Protein AF-E9LUX2-F1 (afdb_monomer)

Mean predicted aligned error: 2.2 Å

Radius of gyration: 13.45 Å; Cα contacts (8 Å, |Δi|>4): 45; chains: 1; bounding box: 33×24×34 Å

Nearest PDB structures (foldseek):
  1bz1-ass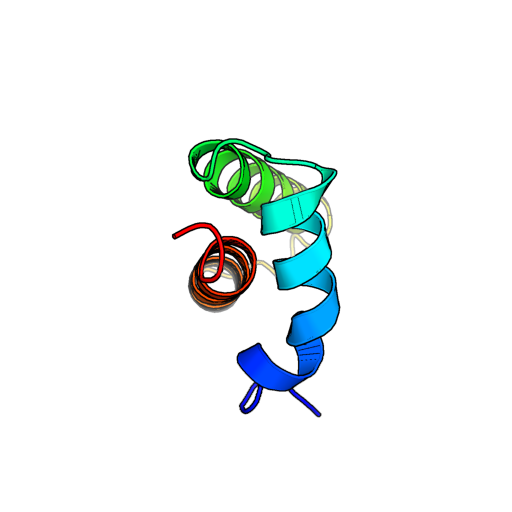embly1_A  TM=9.935E-01  e=3.387E-08  Homo sapiens
  1xz5-assembly1_A  TM=9.932E-01  e=5.307E-08  Homo sapiens
  1j40-assembly1_A  TM=9.896E-01  e=5.614E-08  Homo sapiens
  1xz7-assembly1_C  TM=9.904E-01  e=6.644E-08  Homo sapiens
  1o1m-assembly1_A  TM=9.977E-01  e=9.843E-08  Homo sapie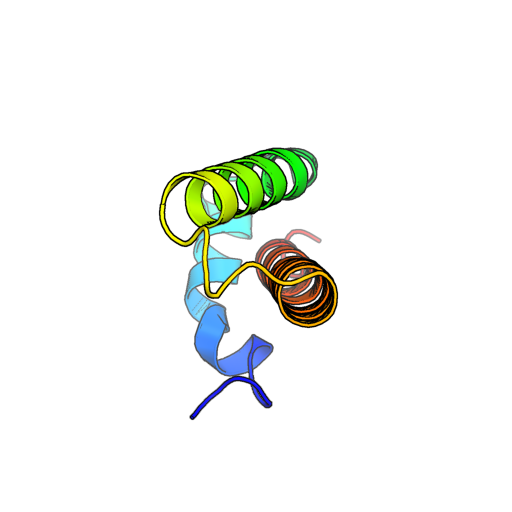ns

Solvent-accessible surface area (backbone atoms only — not comparable to full-atom values): 4089 Å² total; per-residue (Å²): 141,46,83,93,45,44,61,71,75,40,41,70,59,10,49,44,32,38,74,71,68,59,65,65,72,70,54,48,58,57,50,47,51,52,52,51,53,51,47,46,76,74,33,71,86,70,54,38,76,68,49,47,55,49,50,54,64,49,46,51,56,53,46,48,46,40,47,61,58,63,112

pLDDT: mean 97.38, std 3.85, range [67.94, 98.81]

Structure (mmCIF, N/CA/C/O backbone):
data_AF-E9LUX2-F1
#
_entry.id   AF-E9LUX2-F1
#
loop_
_atom_site.group_PDB
_atom_site.id
_atom_site.type_symbol
_atom_site.label_atom_id
_atom_site.label_alt_id
_atom_site.label_comp_id
_atom_site.label_asym_id
_atom_site.label_entity_id
_atom_site.label_seq_id
_atom_site.pdbx_PDB_ins_code
_atom_site.Cartn_x
_atom_site.Cartn_y
_atom_site.Cartn_z
_atom_site.occupancy
_atom_site.B_iso_or_equiv
_atom_site.auth_seq_id
_atom_site.auth_comp_id
_atom_site.auth_asym_id
_atom_site.auth_atom_id
_atom_site.pdbx_PDB_model_num
ATOM 1 N N . ALA A 1 1 ? -6.752 -14.517 -2.616 1.00 67.94 1 ALA A N 1
ATOM 2 C CA . ALA A 1 1 ? -6.103 -15.745 -3.118 1.00 67.94 1 ALA A CA 1
ATOM 3 C C . ALA A 1 1 ? -4.618 -15.571 -3.475 1.00 67.94 1 ALA A C 1
ATOM 5 O O . ALA A 1 1 ? -3.962 -16.580 -3.652 1.00 67.94 1 ALA A O 1
ATOM 6 N N . HIS A 1 2 ? -4.060 -14.349 -3.543 1.00 95.06 2 HIS A N 1
ATOM 7 C CA . HIS A 1 2 ? -2.658 -14.135 -3.960 1.00 95.06 2 HIS A CA 1
ATOM 8 C C . HIS A 1 2 ? -1.816 -13.342 -2.953 1.00 95.06 2 HIS A C 1
ATOM 10 O O . HIS A 1 2 ? -0.791 -12.779 -3.317 1.00 95.06 2 HIS A O 1
ATOM 16 N N . VAL A 1 3 ? -2.256 -13.250 -1.694 1.00 95.81 3 VAL A N 1
ATOM 17 C CA . VAL A 1 3 ? -1.508 -12.494 -0.676 1.00 95.81 3 VAL A CA 1
ATOM 18 C C . VAL A 1 3 ? -0.142 -13.133 -0.403 1.00 95.81 3 VAL A C 1
ATOM 20 O O . VAL A 1 3 ? 0.834 -12.417 -0.213 1.00 95.81 3 VAL A O 1
ATOM 23 N N . ASP A 1 4 ? -0.069 -14.463 -0.501 1.00 96.75 4 ASP A N 1
ATOM 24 C CA . ASP A 1 4 ? 1.154 -15.248 -0.315 1.00 96.75 4 ASP A CA 1
ATOM 25 C C . ASP A 1 4 ? 2.063 -15.270 -1.561 1.00 96.75 4 ASP A C 1
ATOM 27 O O . ASP A 1 4 ? 3.231 -15.629 -1.456 1.00 96.75 4 ASP A O 1
ATOM 31 N N . ASP A 1 5 ? 1.554 -14.862 -2.733 1.00 97.12 5 ASP A N 1
ATOM 32 C CA . ASP A 1 5 ? 2.283 -14.835 -4.016 1.00 97.12 5 ASP A CA 1
ATOM 33 C C . ASP A 1 5 ? 2.152 -13.468 -4.715 1.00 97.12 5 ASP A C 1
ATOM 35 O O . ASP A 1 5 ? 1.822 -13.325 -5.897 1.00 97.12 5 ASP A O 1
ATOM 39 N N . MET A 1 6 ? 2.375 -12.415 -3.930 1.00 97.12 6 MET A N 1
ATOM 40 C CA . MET A 1 6 ? 2.258 -11.030 -4.378 1.00 97.12 6 MET A CA 1
ATOM 41 C C . MET A 1 6 ? 3.216 -10.660 -5.532 1.00 97.12 6 MET A C 1
ATOM 43 O O . MET A 1 6 ? 2.763 -9.968 -6.447 1.00 97.12 6 MET A O 1
ATOM 47 N N . PRO A 1 7 ? 4.495 -11.104 -5.566 1.00 97.88 7 PRO A N 1
ATOM 48 C CA . PRO A 1 7 ? 5.406 -10.790 -6.671 1.00 97.88 7 PRO A CA 1
ATOM 49 C C . PRO A 1 7 ? 4.908 -11.273 -8.032 1.00 97.88 7 PRO A C 1
ATOM 51 O O . PRO A 1 7 ? 4.985 -10.535 -9.014 1.00 97.88 7 PRO A O 1
ATOM 54 N N . ASN A 1 8 ? 4.367 -12.489 -8.092 1.00 98.00 8 ASN A N 1
ATOM 55 C CA . ASN A 1 8 ? 3.831 -13.049 -9.323 1.00 98.00 8 ASN A CA 1
ATOM 56 C C . ASN A 1 8 ? 2.528 -12.342 -9.722 1.00 98.00 8 ASN A C 1
ATOM 58 O O . ASN A 1 8 ? 2.393 -11.872 -10.853 1.00 98.00 8 ASN A O 1
ATOM 62 N N . ALA A 1 9 ? 1.610 -12.165 -8.767 1.00 98.31 9 ALA A N 1
ATOM 63 C CA . ALA A 1 9 ? 0.324 -11.516 -9.011 1.00 98.31 9 ALA A CA 1
ATOM 64 C C . ALA A 1 9 ? 0.455 -10.050 -9.464 1.00 98.31 9 ALA A C 1
ATOM 66 O O . ALA A 1 9 ? -0.357 -9.575 -10.257 1.00 98.31 9 ALA A O 1
ATOM 67 N N . LEU A 1 10 ? 1.480 -9.332 -8.992 1.00 98.31 10 LEU A N 1
ATOM 68 C CA . LEU A 1 10 ? 1.737 -7.930 -9.343 1.00 98.31 10 LEU A CA 1
ATOM 69 C C . LEU A 1 10 ? 2.844 -7.750 -10.395 1.00 98.31 10 LEU A C 1
ATOM 71 O O . LEU A 1 10 ? 3.234 -6.613 -10.670 1.00 98.31 10 LEU A O 1
ATOM 75 N N . SER A 1 11 ? 3.345 -8.829 -11.008 1.00 98.25 11 SER A N 1
ATOM 76 C CA . SER A 1 11 ? 4.532 -8.794 -11.879 1.00 98.25 11 SER A CA 1
ATOM 77 C C . SER A 1 11 ? 4.416 -7.763 -13.011 1.00 98.25 11 SER A C 1
ATOM 79 O O . SER A 1 11 ? 5.314 -6.933 -13.177 1.00 98.25 11 SER A O 1
ATOM 81 N N . ALA A 1 12 ? 3.275 -7.742 -13.712 1.00 98.56 12 ALA A N 1
ATOM 82 C CA . ALA A 1 12 ? 3.011 -6.798 -14.800 1.00 98.56 12 ALA A CA 1
ATOM 83 C C . ALA A 1 12 ? 2.905 -5.338 -14.321 1.00 98.56 12 ALA A C 1
ATOM 85 O O . ALA A 1 12 ? 3.276 -4.411 -15.042 1.00 98.56 12 ALA A O 1
ATOM 86 N N . LEU A 1 13 ? 2.415 -5.113 -13.097 1.00 98.56 13 LEU A N 1
ATOM 87 C CA . LEU A 1 13 ? 2.305 -3.770 -12.526 1.00 98.56 13 LEU A C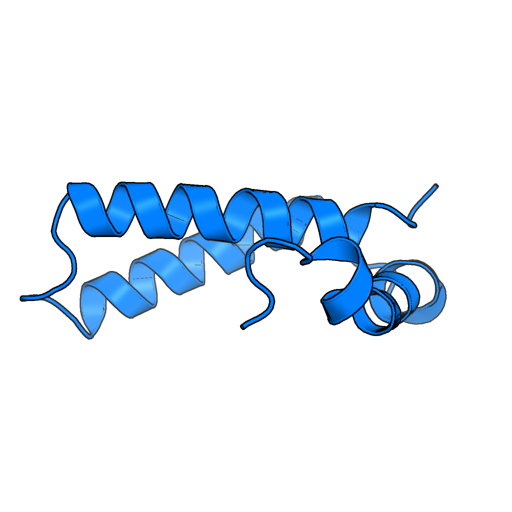A 1
ATOM 88 C C . LEU A 1 13 ? 3.672 -3.244 -12.069 1.00 98.56 13 LEU A C 1
ATOM 90 O O . LEU A 1 13 ? 3.943 -2.051 -12.216 1.00 98.56 13 LEU A O 1
ATOM 94 N N . SER A 1 14 ? 4.540 -4.130 -11.574 1.00 98.44 14 SER A N 1
ATOM 95 C CA . SER A 1 14 ? 5.946 -3.819 -11.298 1.00 98.44 14 SER A CA 1
ATOM 96 C C . SER A 1 14 ? 6.683 -3.424 -12.587 1.00 98.44 14 SER A C 1
ATOM 98 O O . SER A 1 14 ? 7.320 -2.371 -12.625 1.00 98.44 14 SER A O 1
ATOM 100 N N . ASP A 1 15 ? 6.492 -4.171 -13.687 1.00 98.50 15 ASP A N 1
ATOM 101 C CA . ASP A 1 15 ? 7.073 -3.833 -15.001 1.00 98.50 15 ASP A CA 1
ATOM 102 C C . ASP A 1 15 ? 6.601 -2.464 -15.508 1.00 98.50 15 ASP A C 1
ATOM 104 O O . ASP A 1 15 ? 7.393 -1.657 -16.005 1.00 98.50 15 ASP A O 1
ATOM 108 N N . LEU A 1 16 ? 5.302 -2.178 -15.366 1.00 98.75 16 LEU A N 1
ATOM 109 C CA . LEU A 1 16 ? 4.723 -0.900 -15.774 1.00 98.75 16 LEU A CA 1
ATOM 110 C C . LEU A 1 16 ? 5.383 0.277 -15.042 1.00 98.75 16 LEU A C 1
ATOM 112 O O . LEU A 1 16 ? 5.745 1.276 -15.676 1.00 98.75 16 LEU A O 1
ATOM 116 N N . HIS A 1 17 ? 5.554 0.156 -13.726 1.00 98.50 17 HIS A N 1
ATOM 117 C CA . HIS A 1 17 ? 6.167 1.194 -12.907 1.00 98.50 17 HIS A CA 1
ATOM 118 C C . HIS A 1 17 ? 7.661 1.345 -13.195 1.00 98.50 17 HIS A C 1
ATOM 120 O O . HIS A 1 17 ? 8.112 2.469 -13.399 1.00 98.50 17 HIS A O 1
ATOM 126 N N . ALA A 1 18 ? 8.408 0.246 -13.294 1.00 97.88 18 ALA A N 1
ATOM 127 C CA . ALA A 1 18 ? 9.849 0.287 -13.525 1.00 97.88 18 ALA A CA 1
ATOM 128 C C . ALA A 1 18 ? 10.223 0.822 -14.917 1.00 97.88 18 ALA A C 1
ATOM 130 O O . ALA A 1 18 ? 11.158 1.614 -15.056 1.00 97.88 18 ALA A O 1
ATOM 131 N N . HIS A 1 19 ? 9.501 0.413 -15.963 1.00 97.88 19 HIS A N 1
ATOM 132 C CA . HIS A 1 19 ? 9.956 0.644 -17.336 1.00 97.88 19 HIS A CA 1
ATOM 133 C C . HIS A 1 19 ? 9.240 1.788 -18.055 1.00 97.88 19 HIS A C 1
ATOM 135 O O . HIS A 1 19 ? 9.866 2.439 -18.898 1.00 97.88 19 HIS A O 1
ATOM 141 N N . LYS A 1 20 ? 7.971 2.068 -17.722 1.00 98.00 20 LYS A N 1
ATOM 142 C CA . LYS A 1 20 ? 7.182 3.124 -18.382 1.00 98.00 20 LYS A CA 1
ATOM 143 C C . LYS A 1 20 ? 6.954 4.337 -17.492 1.00 98.00 20 LYS A C 1
ATOM 145 O O . LYS A 1 20 ? 7.341 5.434 -17.878 1.00 98.00 20 LYS A O 1
ATOM 150 N N . LEU A 1 21 ? 6.322 4.148 -16.331 1.00 98.44 21 LEU A N 1
ATOM 151 C CA . LEU A 1 21 ? 5.896 5.274 -15.489 1.00 98.44 21 LEU A CA 1
ATOM 152 C C . LEU A 1 21 ? 7.067 5.917 -14.743 1.00 98.44 21 LEU A C 1
ATOM 154 O O . LEU A 1 21 ? 7.094 7.134 -14.599 1.00 98.44 21 LEU A O 1
ATOM 158 N N . ARG A 1 22 ? 8.032 5.102 -14.294 1.00 97.00 22 ARG A N 1
ATOM 159 C CA . ARG A 1 22 ? 9.251 5.525 -13.585 1.00 97.00 22 ARG A CA 1
ATOM 160 C C . ARG A 1 22 ? 8.952 6.439 -12.395 1.00 97.00 22 ARG A C 1
ATOM 162 O O . ARG A 1 22 ? 9.594 7.468 -12.204 1.00 97.00 22 ARG A O 1
ATOM 169 N N . VAL A 1 23 ? 7.950 6.058 -11.608 1.00 97.75 23 VAL A N 1
ATOM 170 C CA . VAL A 1 23 ? 7.542 6.787 -10.403 1.00 97.75 23 VAL A CA 1
ATOM 171 C C . VAL A 1 23 ? 8.655 6.689 -9.363 1.00 97.75 23 VAL A C 1
ATOM 173 O O . VAL A 1 23 ? 9.136 5.598 -9.086 1.00 97.75 23 VAL A O 1
ATOM 176 N N . ASP A 1 24 ? 9.054 7.798 -8.738 1.00 97.69 24 ASP A N 1
ATOM 177 C CA . ASP A 1 24 ? 10.027 7.717 -7.642 1.00 97.69 24 ASP A CA 1
ATOM 178 C C . ASP A 1 24 ? 9.497 6.776 -6.533 1.00 97.69 24 ASP A C 1
ATOM 180 O O . ASP A 1 24 ? 8.383 7.008 -6.038 1.00 97.69 24 ASP A O 1
ATOM 184 N N . PRO A 1 25 ? 10.257 5.732 -6.130 1.00 96.38 25 PRO A N 1
ATOM 185 C CA . PRO A 1 25 ? 9.857 4.779 -5.096 1.00 96.38 25 PRO A CA 1
ATOM 186 C C . PRO A 1 25 ? 9.351 5.414 -3.792 1.00 96.38 25 PRO A C 1
ATOM 188 O O . PRO A 1 25 ? 8.532 4.809 -3.095 1.00 96.38 25 PRO A O 1
ATOM 191 N N . VAL A 1 26 ? 9.788 6.632 -3.450 1.00 96.38 26 VAL A N 1
ATOM 192 C CA . VAL A 1 26 ? 9.328 7.336 -2.243 1.00 96.38 26 VAL A CA 1
ATOM 193 C C . VAL A 1 26 ? 7.822 7.626 -2.265 1.00 96.38 26 VAL A C 1
ATOM 195 O O .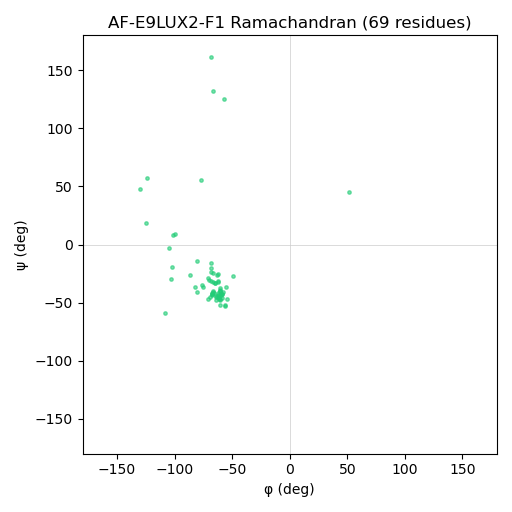 VAL A 1 26 ? 7.173 7.582 -1.218 1.00 96.38 26 VAL A O 1
ATOM 198 N N . ASN A 1 27 ? 7.237 7.850 -3.446 1.00 98.12 27 ASN A N 1
ATOM 199 C CA . ASN A 1 27 ? 5.831 8.240 -3.582 1.00 98.12 27 ASN A CA 1
ATOM 200 C C . ASN A 1 27 ? 4.861 7.124 -3.182 1.00 98.12 27 ASN A C 1
ATOM 202 O O . ASN A 1 27 ? 3.743 7.408 -2.754 1.00 98.12 27 ASN A O 1
ATOM 206 N N . PHE A 1 28 ? 5.286 5.860 -3.240 1.00 98.06 28 PHE A N 1
ATOM 207 C CA . PHE A 1 28 ? 4.463 4.744 -2.776 1.00 98.06 28 PHE A CA 1
ATOM 208 C C . PHE A 1 28 ? 4.208 4.809 -1.267 1.00 98.06 28 PHE A C 1
ATOM 210 O O . PHE A 1 28 ? 3.119 4.463 -0.825 1.00 98.06 28 PHE A O 1
ATOM 217 N N . LYS A 1 29 ? 5.157 5.320 -0.467 1.00 96.12 29 LYS A N 1
ATOM 218 C CA . LYS A 1 29 ? 4.941 5.521 0.978 1.00 96.12 29 LYS A CA 1
ATOM 219 C C . LYS A 1 29 ? 3.887 6.593 1.245 1.00 96.12 29 LYS A C 1
ATOM 221 O O . LYS A 1 29 ? 3.054 6.422 2.130 1.00 96.12 29 LYS A O 1
ATOM 226 N N . LEU A 1 30 ? 3.914 7.674 0.462 1.00 98.31 30 LEU A N 1
ATOM 227 C CA . LEU A 1 30 ? 2.941 8.761 0.568 1.00 98.31 30 LEU A CA 1
ATOM 228 C C . LEU A 1 30 ? 1.535 8.259 0.232 1.00 98.31 30 LEU A C 1
ATOM 230 O O . LEU A 1 30 ? 0.604 8.471 1.005 1.00 98.31 30 LEU A O 1
ATOM 234 N N . LEU A 1 31 ? 1.398 7.523 -0.874 1.00 98.50 31 LEU A N 1
ATOM 235 C CA . LEU A 1 31 ? 0.118 6.947 -1.270 1.00 98.50 31 LEU A CA 1
ATOM 236 C C . LEU A 1 31 ? -0.395 5.920 -0.250 1.00 98.50 31 LEU A C 1
ATOM 238 O O . LEU A 1 31 ? -1.566 5.980 0.117 1.00 98.50 31 LEU A O 1
ATOM 242 N N . SER A 1 32 ? 0.460 5.021 0.250 1.00 98.44 32 SER A N 1
ATOM 243 C CA . SER A 1 32 ? 0.072 4.058 1.291 1.00 98.44 32 SER A CA 1
ATOM 244 C C . SER A 1 32 ? -0.444 4.754 2.550 1.00 98.44 32 SER A C 1
ATOM 246 O O . SER A 1 32 ? -1.458 4.337 3.105 1.00 98.44 32 SER A O 1
ATOM 248 N N . HIS A 1 33 ? 0.194 5.852 2.970 1.00 98.44 33 HIS A N 1
ATOM 249 C CA . HIS A 1 33 ? -0.287 6.644 4.098 1.00 98.44 33 HIS A CA 1
ATOM 250 C C . HIS A 1 33 ? -1.660 7.271 3.819 1.00 98.44 33 HIS A C 1
ATOM 252 O O . HIS A 1 33 ? -2.558 7.166 4.653 1.00 98.44 33 HIS A O 1
ATOM 258 N N . CYS A 1 34 ? -1.864 7.860 2.636 1.00 98.75 34 CYS A N 1
ATOM 259 C CA . CYS A 1 34 ? -3.170 8.394 2.249 1.00 98.75 34 CYS A CA 1
ATOM 260 C C . CYS A 1 34 ? -4.256 7.310 2.255 1.00 98.75 34 CYS A C 1
ATOM 262 O O . CYS A 1 34 ? -5.338 7.553 2.780 1.00 98.75 34 CYS A O 1
ATOM 264 N N . LEU A 1 35 ? -3.964 6.105 1.751 1.00 98.75 35 LEU A N 1
ATOM 265 C CA . LEU A 1 35 ? -4.902 4.980 1.792 1.00 98.75 35 LEU A CA 1
ATOM 266 C C . LEU A 1 35 ? -5.269 4.591 3.229 1.00 98.75 35 LEU A C 1
ATOM 268 O O . LEU A 1 35 ? -6.448 4.385 3.509 1.00 98.75 35 LEU A O 1
ATOM 272 N N . LEU A 1 36 ? -4.301 4.540 4.152 1.00 98.62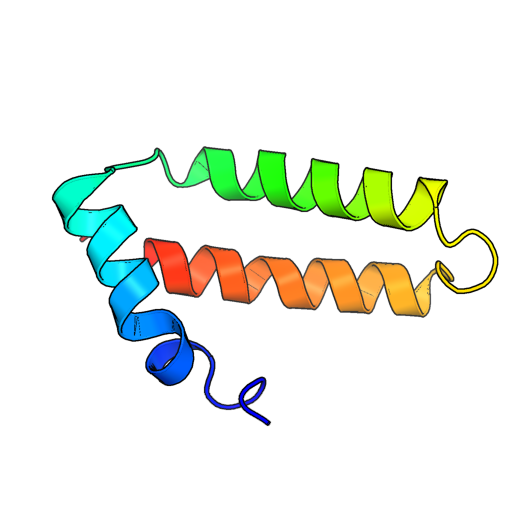 36 LEU A N 1
ATOM 273 C CA . LEU A 1 36 ? -4.577 4.275 5.569 1.00 98.62 36 LEU A CA 1
ATOM 274 C C . LEU A 1 36 ? -5.476 5.349 6.188 1.00 98.62 36 LEU A C 1
ATOM 276 O O . LEU A 1 36 ? -6.440 5.009 6.869 1.00 98.62 36 LEU A O 1
ATOM 280 N N . VAL A 1 37 ? -5.200 6.629 5.922 1.00 98.69 37 VAL A N 1
ATOM 281 C CA . VAL A 1 37 ? -6.027 7.747 6.409 1.00 98.69 37 VAL A CA 1
ATOM 282 C C . VAL A 1 37 ? -7.447 7.661 5.849 1.00 98.69 37 VAL A C 1
ATOM 284 O O . VAL A 1 37 ? -8.412 7.820 6.595 1.00 98.69 37 VAL A O 1
ATOM 287 N N . THR A 1 38 ? -7.595 7.365 4.558 1.00 98.81 38 THR A N 1
ATOM 288 C CA . THR A 1 38 ? -8.906 7.179 3.926 1.00 98.81 38 THR A CA 1
ATOM 289 C C . THR A 1 38 ? -9.664 6.010 4.556 1.00 98.81 38 THR A C 1
ATOM 291 O O . THR A 1 38 ? -10.830 6.167 4.911 1.00 98.81 38 THR A O 1
ATOM 294 N N . LEU A 1 39 ? -9.020 4.857 4.759 1.00 98.62 39 LEU A N 1
ATOM 295 C CA . LEU A 1 39 ? -9.656 3.707 5.409 1.00 98.62 39 LEU A CA 1
ATOM 296 C C . LEU A 1 39 ? -10.074 4.033 6.849 1.00 98.62 39 LEU A C 1
ATOM 298 O O . LEU A 1 39 ? -11.195 3.715 7.231 1.00 98.62 39 LEU A O 1
ATOM 302 N N . ALA A 1 40 ? -9.233 4.733 7.611 1.00 98.56 40 ALA A N 1
ATOM 303 C CA . ALA A 1 40 ? -9.563 5.177 8.964 1.00 98.56 40 ALA A CA 1
ATOM 304 C C . ALA A 1 40 ? -10.781 6.117 9.000 1.00 98.56 40 ALA A C 1
ATOM 306 O O . ALA A 1 40 ? -11.628 6.000 9.883 1.00 98.56 40 ALA A O 1
ATOM 307 N N . ALA A 1 41 ? -10.887 7.032 8.031 1.00 98.69 41 ALA A N 1
ATOM 308 C CA . ALA A 1 41 ? -11.992 7.986 7.944 1.00 98.69 41 ALA A CA 1
ATOM 309 C C . ALA A 1 41 ? -13.329 7.331 7.557 1.00 98.69 41 ALA A C 1
ATOM 311 O O . ALA A 1 41 ? -14.387 7.817 7.955 1.00 98.69 41 ALA A O 1
ATOM 312 N N . HIS A 1 42 ? -13.290 6.245 6.780 1.00 98.62 42 HIS A N 1
ATOM 313 C CA . HIS A 1 42 ? -14.492 5.599 6.246 1.00 98.62 42 HIS A CA 1
ATOM 314 C C . HIS A 1 42 ? -14.915 4.324 6.985 1.00 98.62 42 HIS A C 1
ATOM 316 O O . HIS A 1 42 ? -16.074 3.932 6.862 1.00 98.62 42 HIS A O 1
ATOM 322 N N . LEU A 1 43 ? -14.021 3.690 7.749 1.00 98.12 43 LEU A N 1
ATOM 323 C CA . LEU A 1 43 ? -14.265 2.422 8.450 1.00 98.12 43 LEU A CA 1
ATOM 324 C C . LEU A 1 43 ? -14.005 2.551 9.964 1.00 98.12 43 LEU A C 1
ATOM 326 O O . LEU A 1 43 ? -13.154 1.846 10.511 1.00 98.12 43 LEU A O 1
ATOM 330 N N . PRO A 1 44 ? -14.686 3.471 10.674 1.00 95.25 44 PRO A N 1
ATOM 331 C CA . PRO A 1 44 ? -14.352 3.797 12.062 1.00 95.25 44 PRO A CA 1
ATOM 332 C C . PRO A 1 44 ? -14.528 2.624 13.040 1.00 95.25 44 PRO A C 1
ATOM 334 O O . PRO A 1 44 ? -13.853 2.592 14.066 1.00 95.25 44 PRO A O 1
ATOM 337 N N . ALA A 1 45 ? -15.413 1.664 12.748 1.00 98.25 45 ALA A N 1
ATOM 338 C CA . ALA A 1 45 ? -15.624 0.493 13.601 1.00 98.25 45 ALA A CA 1
ATOM 339 C C . ALA A 1 45 ? -14.572 -0.604 13.348 1.00 98.25 45 ALA A C 1
ATOM 341 O O . ALA A 1 45 ? -14.122 -1.269 14.281 1.00 98.25 45 ALA A O 1
ATOM 342 N N . GLU A 1 46 ? -14.161 -0.784 12.094 1.00 98.50 46 GLU A N 1
ATOM 343 C CA . GLU A 1 46 ? -13.246 -1.840 11.662 1.00 98.50 46 GLU A CA 1
ATOM 344 C C . GLU A 1 46 ? -11.774 -1.439 11.802 1.00 98.50 46 GLU A C 1
ATOM 346 O O . GLU A 1 46 ? -10.916 -2.310 11.976 1.00 98.50 46 GLU A O 1
ATOM 351 N N . PHE A 1 47 ? -11.460 -0.139 11.757 1.00 98.19 47 PHE A N 1
ATOM 352 C CA . PHE A 1 47 ? -10.094 0.392 11.822 1.00 98.19 47 PHE A CA 1
ATOM 353 C C . PHE A 1 47 ? -9.523 0.385 13.252 1.00 98.19 47 PHE A C 1
ATOM 355 O O . PHE A 1 47 ? -9.072 1.387 13.806 1.00 98.19 47 PHE A O 1
ATOM 362 N N . THR A 1 48 ? -9.538 -0.793 13.869 1.00 98.69 48 THR A N 1
ATOM 363 C CA . THR A 1 48 ? -8.907 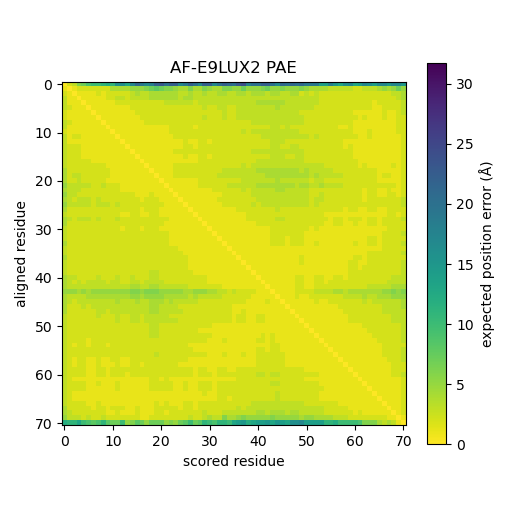-1.059 15.162 1.00 98.69 48 THR A CA 1
ATOM 364 C C . THR A 1 48 ? -7.375 -0.989 15.050 1.00 98.69 48 THR A C 1
ATOM 366 O O . THR A 1 48 ? -6.827 -1.151 13.956 1.00 98.69 48 THR A O 1
ATOM 369 N N . PRO A 1 49 ? -6.634 -0.837 16.165 1.00 98.56 49 PRO A N 1
ATOM 370 C CA . PRO A 1 49 ? -5.168 -0.820 16.134 1.00 98.56 49 PRO A CA 1
ATOM 371 C C . PRO A 1 49 ? -4.534 -2.056 15.475 1.00 98.56 49 PRO A C 1
ATOM 373 O O . PRO A 1 49 ? -3.535 -1.934 14.769 1.00 98.56 49 PRO A O 1
ATOM 376 N N . ALA A 1 50 ? -5.125 -3.241 15.667 1.00 98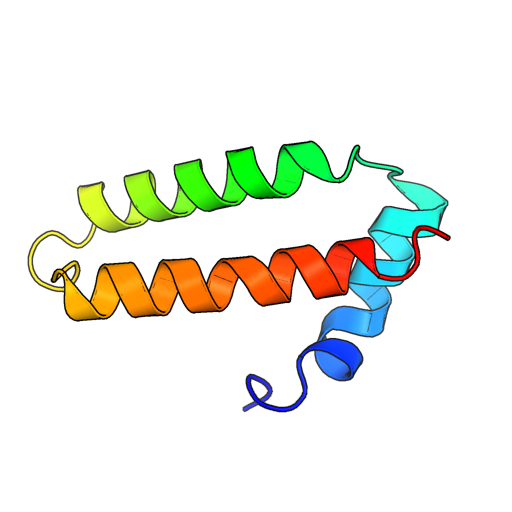.62 50 ALA A N 1
ATOM 377 C CA . ALA A 1 50 ? -4.648 -4.473 15.039 1.00 98.62 50 ALA A CA 1
ATOM 378 C C . ALA A 1 50 ? -4.851 -4.446 13.516 1.00 98.62 50 ALA A C 1
ATOM 380 O O . ALA A 1 50 ? -3.932 -4.777 12.770 1.00 98.62 50 ALA A O 1
ATOM 381 N N . VAL A 1 51 ? -6.020 -3.991 13.055 1.00 98.69 51 VAL A N 1
ATOM 382 C CA . VAL A 1 51 ? -6.324 -3.858 11.622 1.00 98.69 51 VAL A CA 1
ATOM 383 C C . VAL A 1 51 ? -5.444 -2.793 10.971 1.00 98.69 51 VAL A C 1
ATOM 385 O O . VAL A 1 51 ? -4.898 -3.044 9.899 1.00 98.69 51 VAL A O 1
ATOM 388 N N . HIS A 1 52 ? -5.221 -1.654 11.633 1.00 98.62 52 HIS A N 1
ATOM 389 C CA . HIS A 1 52 ? -4.279 -0.635 11.166 1.00 98.62 52 HIS A CA 1
ATOM 390 C C . HIS A 1 52 ? -2.876 -1.229 10.976 1.00 98.62 52 HIS A C 1
ATOM 392 O O . HIS A 1 52 ? -2.312 -1.126 9.887 1.00 98.62 52 HIS A O 1
ATOM 398 N N . ALA A 1 53 ? -2.337 -1.918 11.988 1.00 98.62 53 ALA A N 1
ATOM 399 C CA . ALA A 1 53 ? -1.018 -2.539 11.894 1.00 98.62 53 ALA A CA 1
ATOM 400 C C . ALA A 1 53 ? -0.939 -3.587 10.768 1.00 98.62 53 ALA A C 1
ATOM 402 O O . ALA A 1 53 ? 0.081 -3.683 10.087 1.00 98.62 53 ALA A O 1
ATOM 403 N N . SER A 1 54 ? -2.003 -4.364 10.550 1.00 98.50 54 SER A N 1
ATOM 404 C CA . SER A 1 54 ? -2.083 -5.327 9.448 1.00 98.50 54 SER A CA 1
ATOM 405 C C . SER A 1 54 ? -2.128 -4.654 8.075 1.00 98.50 54 SER A C 1
ATOM 407 O O . SER A 1 54 ? -1.443 -5.116 7.166 1.00 98.50 54 SER A O 1
ATOM 409 N N . LEU A 1 55 ? -2.892 -3.571 7.915 1.00 98.62 55 LEU A N 1
ATOM 410 C CA . LEU A 1 55 ? -2.984 -2.824 6.657 1.00 98.62 55 LEU A CA 1
ATOM 411 C C . LEU A 1 55 ? -1.666 -2.121 6.318 1.00 98.62 55 LEU A C 1
ATOM 413 O O . LEU A 1 55 ? -1.218 -2.204 5.177 1.00 98.62 55 LEU A O 1
ATOM 417 N N . ASP A 1 56 ? -1.008 -1.500 7.297 1.00 98.50 56 ASP A N 1
ATOM 418 C CA . ASP A 1 56 ? 0.314 -0.891 7.108 1.00 98.50 56 ASP A CA 1
ATOM 419 C C . ASP A 1 56 ? 1.355 -1.947 6.688 1.00 98.50 56 ASP A C 1
ATOM 421 O O . ASP A 1 56 ? 2.021 -1.816 5.655 1.00 98.50 56 ASP A O 1
ATOM 425 N N . LYS A 1 57 ? 1.393 -3.080 7.407 1.00 97.81 57 LYS A N 1
ATOM 426 C CA . LYS A 1 57 ? 2.233 -4.238 7.058 1.00 97.81 57 LYS A CA 1
ATOM 427 C C . LYS A 1 57 ? 1.888 -4.872 5.716 1.00 97.81 57 LYS A C 1
ATOM 429 O O . LYS A 1 57 ? 2.758 -5.514 5.143 1.00 97.81 57 LYS A O 1
ATOM 434 N N . PHE A 1 58 ? 0.657 -4.738 5.229 1.00 98.31 58 PHE A N 1
ATOM 435 C CA . PHE A 1 58 ? 0.248 -5.220 3.910 1.00 98.31 58 PHE A CA 1
ATOM 436 C C . PHE A 1 58 ? 0.669 -4.253 2.795 1.00 98.31 58 PHE A C 1
ATOM 438 O O . PHE A 1 58 ? 1.158 -4.686 1.754 1.00 98.31 58 PHE A O 1
ATOM 445 N N . LEU A 1 59 ? 0.537 -2.944 3.007 1.00 98.50 59 LEU A N 1
ATOM 446 C CA . LEU A 1 59 ? 0.888 -1.936 2.005 1.00 98.50 59 LEU A CA 1
ATOM 447 C C . LEU A 1 59 ? 2.408 -1.816 1.795 1.00 98.50 59 LEU A C 1
ATOM 449 O O . LEU A 1 59 ? 2.851 -1.509 0.688 1.00 98.50 59 LEU A O 1
ATOM 453 N N . ALA A 1 60 ? 3.224 -2.096 2.813 1.00 97.25 60 ALA A N 1
ATOM 454 C CA . ALA A 1 60 ? 4.685 -2.094 2.695 1.00 97.25 60 ALA A CA 1
ATOM 455 C C . ALA A 1 60 ? 5.254 -3.105 1.659 1.00 97.25 60 ALA A C 1
ATOM 457 O O . ALA A 1 60 ? 6.031 -2.688 0.788 1.00 97.25 60 ALA A O 1
ATOM 458 N N . PRO A 1 61 ? 4.901 -4.409 1.681 1.00 97.19 61 PRO A N 1
ATOM 459 C CA . PRO A 1 61 ? 5.336 -5.368 0.670 1.00 97.19 61 PRO A CA 1
ATOM 460 C C . PRO A 1 61 ? 4.716 -5.094 -0.702 1.00 97.19 61 PRO A C 1
ATOM 462 O O . PRO A 1 61 ? 5.412 -5.293 -1.692 1.00 97.19 61 PRO A O 1
ATOM 465 N N . VAL A 1 62 ? 3.492 -4.552 -0.790 1.00 98.31 62 VAL A N 1
ATOM 466 C CA . VAL A 1 62 ? 2.930 -4.086 -2.076 1.00 98.31 62 VAL A CA 1
ATOM 467 C C . VAL A 1 62 ? 3.866 -3.059 -2.714 1.00 98.31 62 VAL A C 1
ATOM 469 O O . VAL A 1 62 ? 4.316 -3.249 -3.843 1.00 98.31 62 VAL A O 1
ATOM 472 N N . SER A 1 63 ? 4.242 -2.014 -1.974 1.00 97.94 63 SER A N 1
ATOM 473 C CA . SER A 1 63 ? 5.179 -0.991 -2.455 1.00 97.94 63 SER A CA 1
ATOM 474 C C . SER A 1 63 ? 6.551 -1.573 -2.808 1.00 97.94 63 SER A C 1
ATOM 476 O O . SER A 1 63 ? 7.143 -1.203 -3.823 1.00 97.94 63 SER A O 1
ATOM 478 N N . THR A 1 64 ? 7.046 -2.522 -2.008 1.00 97.75 64 THR A N 1
ATOM 479 C CA . THR A 1 64 ? 8.310 -3.230 -2.277 1.00 97.75 64 THR A CA 1
ATOM 480 C C . THR A 1 64 ? 8.253 -3.997 -3.600 1.00 97.75 64 THR A C 1
ATOM 482 O O . THR A 1 64 ? 9.155 -3.872 -4.423 1.00 97.75 64 THR A O 1
ATOM 485 N N . VAL A 1 65 ? 7.178 -4.744 -3.852 1.00 98.38 65 VAL A N 1
ATOM 486 C CA . VAL A 1 65 ? 6.995 -5.519 -5.089 1.00 98.38 65 VAL A CA 1
ATOM 487 C C . VAL A 1 65 ? 6.851 -4.607 -6.309 1.00 98.38 65 VAL A C 1
ATOM 489 O O . VAL A 1 65 ? 7.435 -4.871 -7.360 1.00 98.38 65 VAL A O 1
ATOM 492 N N . LEU A 1 66 ? 6.121 -3.498 -6.188 1.00 98.44 66 LEU A N 1
ATOM 493 C CA . LEU A 1 66 ? 5.952 -2.550 -7.296 1.00 98.44 66 LEU A CA 1
ATOM 494 C C . LEU A 1 66 ? 7.235 -1.796 -7.655 1.00 98.44 66 LEU A C 1
ATOM 496 O O . LEU A 1 66 ? 7.351 -1.285 -8.767 1.00 98.44 66 LEU A O 1
ATOM 500 N N . THR A 1 67 ? 8.199 -1.746 -6.736 1.00 97.75 67 THR A N 1
ATOM 501 C CA . THR A 1 67 ? 9.493 -1.085 -6.940 1.00 97.75 67 THR A CA 1
ATOM 502 C C . THR A 1 67 ? 10.649 -2.063 -7.168 1.00 97.75 67 THR A C 1
ATOM 504 O O . THR A 1 67 ? 11.760 -1.630 -7.470 1.00 97.75 67 THR A O 1
ATOM 507 N N . SER A 1 68 ? 10.406 -3.378 -7.109 1.00 97.56 68 SER A N 1
ATOM 508 C CA . SER A 1 68 ? 11.465 -4.396 -7.131 1.00 97.56 68 SER A CA 1
ATOM 509 C C . SER A 1 68 ? 12.241 -4.480 -8.447 1.00 9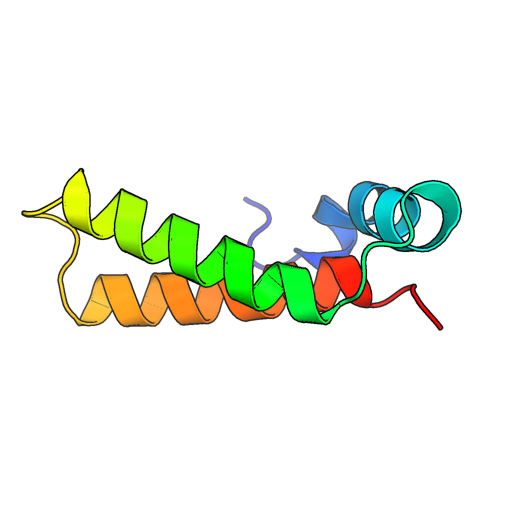7.56 68 SER A C 1
ATOM 511 O O . SER A 1 68 ? 13.373 -4.945 -8.442 1.00 97.56 68 SER A O 1
ATOM 513 N N . LYS A 1 69 ? 11.646 -4.053 -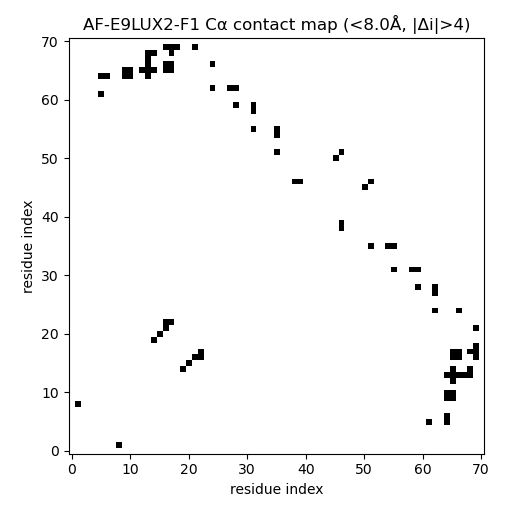9.568 1.00 97.38 69 LYS A N 1
ATOM 514 C CA . LYS A 1 69 ? 12.243 -4.122 -10.916 1.00 97.38 69 LYS A CA 1
ATOM 515 C C . LYS A 1 69 ? 12.854 -2.798 -11.399 1.00 97.38 69 LYS A C 1
ATOM 517 O O . LYS A 1 69 ? 13.207 -2.671 -12.565 1.00 97.38 69 LYS A O 1
ATOM 522 N N . TYR A 1 70 ? 12.956 -1.786 -10.531 1.00 95.44 70 TYR A N 1
ATOM 523 C CA . TYR A 1 70 ? 13.532 -0.481 -10.898 1.00 95.44 70 TYR A CA 1
ATOM 524 C C . TYR A 1 70 ? 15.042 -0.531 -11.182 1.00 95.44 70 TYR A C 1
ATOM 526 O O . TYR A 1 70 ? 15.580 0.434 -11.727 1.00 95.44 70 TYR A O 1
ATOM 534 N N . ARG A 1 71 ? 15.727 -1.605 -10.772 1.00 87.06 71 ARG A N 1
ATOM 535 C CA . ARG A 1 71 ? 17.169 -1.812 -10.931 1.00 87.06 71 ARG A CA 1
ATOM 536 C C . ARG A 1 71 ? 17.446 -3.198 -11.482 1.00 87.06 71 ARG A C 1
ATOM 538 O O . ARG A 1 71 ? 16.755 -4.135 -11.029 1.00 87.06 71 ARG A O 1
#

Organism: Homo sapiens (NCBI:txid9606)

Sequence (71 aa):
AHVDDMPNALSALSDLHAHKLRVDPVNFKLLSHCLLVTLAAHLPAEFTPAVHASLDKFLAPVSTVLTSKYR

Foldseek 3Di:
DCLVPLLVVCVVLLCCCQPPVVDDLVVLVVVLVVVLVVCCVPPVPQNDPVVSVVSSVSSVVNSCSSPVNND

InterPro domains:
  IPR000971 Globin [PF00042] (2-65)
  IPR000971 Globin [PS01033] (1-71)
  IPR002338 Hemoglobin, alpha-type [PR00612] (4-17)
  IPR002338 Hemoglobin, alpha-type [PR00612] (52-68)
  IPR009050 Globin-like superfamily [SSF46458] (2-71)
  IPR012292 Globin/Protoglobin [G3DSA:1.10.490.10] (1-71)
  IPR050056 Hemoglobin and related oxygen transporters [PTHR11442] (1-71)

Secondary structure (DSSP, 8-state):
--GGGHHHHTHHHHHIIIIII---THHHHHHHHHHHHHHHHH-TTT--HHHHHHHHHHHHHHHHHHHTT--